Protein AF-A0A943HSD5-F1 (afdb_monomer_lite)

Structure (mmCIF, N/CA/C/O backbone):
data_AF-A0A943HSD5-F1
#
_entry.id   AF-A0A943HSD5-F1
#
loop_
_atom_site.group_PDB
_atom_site.id
_atom_site.type_symbol
_atom_site.label_atom_id
_atom_site.label_alt_id
_atom_site.label_comp_id
_atom_site.label_asym_id
_atom_site.label_entity_id
_atom_site.label_seq_id
_atom_site.pdbx_PDB_ins_code
_atom_site.Cartn_x
_atom_site.Cartn_y
_atom_site.Cartn_z
_atom_site.occupancy
_atom_site.B_iso_or_equiv
_atom_site.auth_seq_id
_atom_site.auth_comp_id
_atom_site.auth_asym_id
_atom_site.auth_atom_id
_atom_site.pdbx_PDB_model_num
ATOM 1 N N . MET A 1 1 ? 20.251 8.301 -30.207 1.00 62.56 1 MET A N 1
ATOM 2 C CA . MET A 1 1 ? 19.387 7.889 -29.080 1.00 62.56 1 MET A CA 1
ATOM 3 C C . MET A 1 1 ? 19.502 8.961 -28.013 1.00 62.56 1 MET A C 1
ATOM 5 O O . MET A 1 1 ? 20.612 9.186 -27.548 1.00 62.56 1 MET A O 1
ATOM 9 N N . ASP A 1 2 ? 18.419 9.662 -27.684 1.00 79.81 2 ASP A N 1
ATOM 10 C CA . ASP A 1 2 ? 18.433 10.642 -26.591 1.00 79.81 2 ASP A CA 1
ATOM 11 C C . ASP A 1 2 ? 18.435 9.899 -25.245 1.00 79.81 2 ASP A C 1
ATOM 13 O O . ASP A 1 2 ? 17.416 9.391 -24.773 1.00 79.81 2 ASP A O 1
ATOM 17 N N . THR A 1 3 ? 19.621 9.767 -24.654 1.00 87.75 3 THR A N 1
ATOM 18 C CA . THR A 1 3 ? 19.833 9.035 -23.401 1.00 87.75 3 THR A CA 1
ATOM 19 C C . THR A 1 3 ? 19.270 9.775 -22.189 1.00 87.75 3 THR A C 1
ATOM 21 O O . THR A 1 3 ? 18.965 9.131 -21.184 1.00 87.75 3 THR A O 1
ATOM 24 N N . LYS A 1 4 ? 19.081 11.099 -22.274 1.00 91.00 4 LYS A N 1
ATOM 25 C CA . LYS A 1 4 ? 18.502 11.910 -21.196 1.00 91.00 4 LYS A CA 1
ATOM 26 C C . LYS A 1 4 ? 17.011 11.618 -21.052 1.00 91.00 4 LYS A C 1
ATOM 28 O O . LYS A 1 4 ? 16.552 11.338 -19.947 1.00 91.00 4 LYS A O 1
ATOM 33 N N . ALA A 1 5 ? 16.281 11.593 -22.167 1.00 91.81 5 ALA A N 1
ATOM 34 C CA . ALA A 1 5 ? 14.861 11.241 -22.183 1.00 91.81 5 ALA A CA 1
ATOM 35 C C . ALA A 1 5 ? 14.607 9.813 -21.664 1.00 91.81 5 ALA A C 1
ATOM 37 O O . ALA A 1 5 ? 13.659 9.576 -20.915 1.00 91.81 5 ALA A O 1
ATOM 38 N N . LEU A 1 6 ? 15.485 8.862 -22.007 1.00 93.00 6 LEU A N 1
ATOM 39 C CA . LEU A 1 6 ? 15.393 7.486 -21.514 1.00 93.00 6 LEU A CA 1
ATOM 40 C C . LEU A 1 6 ? 15.590 7.399 -19.993 1.00 93.00 6 LEU A C 1
ATOM 42 O O . LEU A 1 6 ? 14.804 6.741 -19.315 1.00 93.00 6 LEU A O 1
ATOM 46 N N . ARG A 1 7 ? 16.613 8.074 -19.453 1.00 92.94 7 ARG A N 1
ATOM 47 C CA . ARG A 1 7 ? 16.877 8.105 -18.005 1.00 92.94 7 ARG A CA 1
ATOM 48 C C . ARG A 1 7 ? 15.721 8.728 -17.231 1.00 92.94 7 ARG A C 1
ATOM 50 O O . ARG A 1 7 ? 15.307 8.155 -16.230 1.00 92.94 7 ARG A O 1
ATOM 57 N N . GLN A 1 8 ? 15.165 9.834 -17.732 1.00 94.56 8 GLN A N 1
ATOM 58 C CA . GLN A 1 8 ? 14.004 10.473 -17.113 1.00 94.56 8 GLN A CA 1
ATOM 59 C C . GLN A 1 8 ? 12.815 9.510 -17.051 1.00 94.56 8 GLN A C 1
ATOM 61 O O . GLN A 1 8 ? 12.238 9.308 -15.990 1.00 94.56 8 GLN A O 1
ATOM 66 N N . LYS A 1 9 ? 12.514 8.823 -18.159 1.00 93.75 9 LYS A N 1
ATOM 67 C CA . LYS A 1 9 ? 11.409 7.859 -18.213 1.00 93.75 9 LYS A CA 1
ATOM 68 C C . LYS A 1 9 ? 11.601 6.679 -17.254 1.00 93.75 9 LYS A C 1
ATOM 70 O O . LYS A 1 9 ? 10.633 6.222 -16.654 1.00 93.75 9 LYS A O 1
ATOM 75 N N . ILE A 1 10 ? 12.828 6.173 -17.109 1.00 93.94 10 ILE A N 1
ATOM 76 C CA . ILE A 1 10 ? 13.140 5.101 -16.149 1.00 93.94 10 ILE A CA 1
ATOM 77 C C . ILE A 1 10 ? 12.945 5.595 -14.713 1.00 93.94 10 ILE A C 1
ATOM 79 O O . ILE A 1 10 ? 12.337 4.886 -13.915 1.00 93.94 10 ILE A O 1
ATOM 83 N N . LEU A 1 11 ? 13.418 6.804 -14.397 1.00 95.31 11 LEU A N 1
ATOM 84 C CA . LEU A 1 11 ? 13.254 7.405 -13.075 1.00 95.31 11 LEU A CA 1
ATOM 85 C C . LEU A 1 11 ? 11.773 7.597 -12.726 1.00 95.31 11 LEU A C 1
ATOM 87 O O . LEU A 1 11 ? 11.348 7.203 -11.642 1.00 95.31 11 LEU A O 1
ATOM 91 N N . ASP A 1 12 ? 10.972 8.110 -13.660 1.00 94.69 12 ASP A N 1
ATOM 92 C CA . ASP A 1 12 ? 9.532 8.293 -13.464 1.00 94.69 12 ASP A CA 1
ATOM 93 C C . ASP A 1 12 ? 8.844 6.948 -13.168 1.00 94.69 12 ASP A C 1
ATOM 95 O O . ASP A 1 12 ? 8.067 6.819 -12.219 1.00 94.69 12 ASP A O 1
ATOM 99 N N . LEU A 1 13 ? 9.169 5.900 -13.934 1.00 94.50 13 LEU A N 1
ATOM 100 C CA . LEU A 1 13 ? 8.643 4.553 -13.696 1.00 94.50 13 LEU A CA 1
ATOM 101 C C . LEU A 1 13 ? 9.094 3.978 -12.346 1.00 94.50 13 LEU A C 1
ATOM 103 O O . LEU A 1 13 ? 8.299 3.304 -11.690 1.00 94.50 13 LEU A O 1
ATOM 107 N N . ALA A 1 14 ? 10.328 4.258 -11.918 1.00 93.06 14 ALA A N 1
ATOM 108 C CA . ALA A 1 14 ? 10.865 3.842 -10.623 1.00 93.06 14 ALA A CA 1
ATOM 109 C C . ALA A 1 14 ? 10.103 4.479 -9.458 1.00 93.06 14 ALA A C 1
ATOM 111 O O . ALA A 1 14 ? 9.685 3.771 -8.544 1.00 93.06 14 ALA A O 1
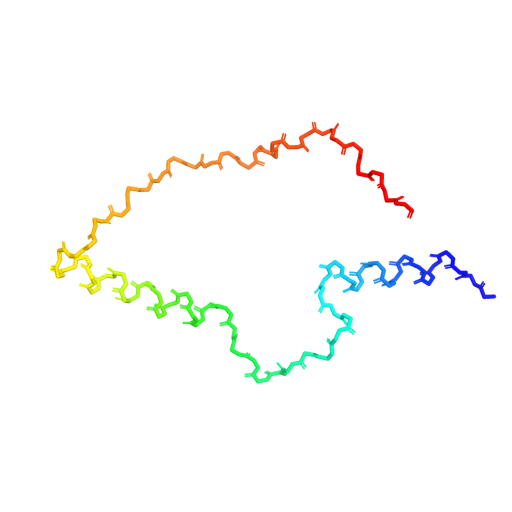ATOM 112 N N . ILE A 1 15 ? 9.862 5.792 -9.529 1.00 93.69 15 ILE A N 1
ATOM 113 C CA . ILE A 1 15 ? 9.108 6.544 -8.515 1.00 93.69 15 ILE A CA 1
ATOM 114 C C . ILE A 1 15 ? 7.677 6.006 -8.396 1.00 93.69 15 ILE A C 1
ATOM 116 O O . ILE A 1 15 ? 7.145 5.881 -7.295 1.00 93.69 15 ILE A O 1
ATOM 120 N N . HIS A 1 16 ? 7.061 5.631 -9.519 1.00 90.12 16 HIS A N 1
ATOM 121 C CA . HIS A 1 16 ? 5.733 5.018 -9.531 1.00 90.12 16 HIS A CA 1
ATOM 122 C C . HIS A 1 16 ? 5.714 3.523 -9.162 1.00 90.12 16 HIS A C 1
ATOM 124 O O . HIS A 1 16 ? 4.633 2.937 -9.139 1.00 90.12 16 HIS A O 1
ATOM 130 N N . GLY A 1 17 ? 6.867 2.888 -8.920 1.00 89.88 17 GLY A N 1
ATOM 131 C CA . GLY A 1 17 ? 6.957 1.453 -8.620 1.00 89.88 17 GLY A CA 1
ATOM 132 C C . GLY A 1 17 ? 6.654 0.532 -9.811 1.00 89.88 17 GLY A C 1
ATOM 133 O O . GLY A 1 17 ? 6.394 -0.650 -9.624 1.00 89.88 17 GLY A O 1
ATOM 134 N N . LYS A 1 18 ? 6.693 1.050 -11.045 1.00 91.94 18 LYS A N 1
ATOM 135 C CA . LYS A 1 18 ? 6.292 0.345 -12.282 1.00 91.94 18 LYS A CA 1
ATOM 136 C C . LYS A 1 18 ? 7.445 -0.357 -13.008 1.00 91.94 18 LYS A C 1
ATOM 138 O O . LYS A 1 18 ? 7.282 -0.775 -14.150 1.00 91.94 18 LYS A O 1
ATOM 143 N N . LEU A 1 19 ? 8.622 -0.458 -12.387 1.00 91.88 19 LEU A N 1
ATOM 144 C CA . LEU A 1 19 ? 9.775 -1.152 -12.981 1.00 91.88 19 LEU A CA 1
ATOM 145 C C . LEU A 1 19 ? 9.640 -2.679 -12.973 1.00 91.88 19 LEU A C 1
ATOM 147 O O . LEU A 1 19 ? 10.386 -3.361 -13.670 1.00 91.88 19 LEU A O 1
ATOM 151 N N . VAL A 1 20 ? 8.698 -3.209 -12.197 1.00 91.19 20 VAL A N 1
ATOM 152 C CA . VAL A 1 20 ? 8.412 -4.640 -12.076 1.00 91.19 20 VAL A CA 1
ATOM 153 C C . VAL A 1 20 ? 6.963 -4.881 -12.518 1.00 91.19 20 VAL A C 1
ATOM 155 O O . VAL A 1 20 ? 6.111 -4.028 -12.231 1.00 91.19 20 VAL A O 1
ATOM 158 N N . PRO A 1 21 ? 6.659 -5.996 -13.219 1.00 91.44 21 PRO A N 1
ATOM 159 C CA . PRO A 1 21 ? 5.288 -6.357 -13.565 1.00 91.44 21 PRO A CA 1
ATOM 160 C C . PRO A 1 21 ? 4.379 -6.331 -12.337 1.00 91.44 21 PRO A C 1
ATOM 162 O O . PRO A 1 21 ? 4.742 -6.846 -11.284 1.00 91.44 21 PRO A O 1
ATOM 165 N N . GLN A 1 22 ? 3.218 -5.705 -12.486 1.00 88.19 22 GLN A N 1
ATOM 166 C CA . GLN A 1 22 ? 2.187 -5.664 -11.454 1.00 88.19 22 GLN A CA 1
ATOM 167 C C . GLN A 1 22 ? 1.207 -6.810 -11.701 1.00 88.19 22 GLN A C 1
ATOM 169 O O . GLN A 1 22 ? 0.865 -7.059 -12.864 1.00 88.19 22 GLN A O 1
ATOM 174 N N . ASP A 1 23 ? 0.743 -7.483 -10.649 1.00 90.56 23 ASP A N 1
ATOM 175 C CA . ASP A 1 23 ? -0.325 -8.470 -10.785 1.00 90.56 23 ASP A CA 1
ATOM 176 C C . ASP A 1 23 ? -1.679 -7.739 -10.740 1.00 90.56 23 ASP A C 1
ATOM 178 O O . ASP A 1 23 ? -1.993 -7.078 -9.750 1.00 90.56 23 ASP A O 1
ATOM 182 N N . PRO A 1 24 ? -2.514 -7.806 -11.794 1.00 88.38 24 PRO A N 1
ATOM 183 C CA . PRO A 1 24 ? -3.844 -7.198 -11.767 1.00 88.38 24 PRO A CA 1
ATOM 184 C C . PRO A 1 24 ? -4.781 -7.825 -10.723 1.00 88.38 24 PRO A C 1
ATOM 186 O O . PRO A 1 24 ? -5.817 -7.235 -10.419 1.00 88.38 24 PRO A O 1
ATOM 189 N N . ASN A 1 25 ? -4.444 -9.006 -10.199 1.00 92.31 25 ASN A N 1
ATOM 190 C CA . ASN A 1 25 ? -5.176 -9.670 -9.125 1.00 92.31 25 ASN A CA 1
ATOM 191 C C . ASN A 1 25 ? -4.679 -9.268 -7.729 1.00 92.31 25 ASN A C 1
ATOM 193 O O . ASN A 1 25 ? -5.246 -9.742 -6.741 1.00 92.31 25 ASN A O 1
ATOM 197 N N . ASP A 1 26 ? -3.646 -8.420 -7.629 1.00 90.75 26 ASP A N 1
ATOM 198 C CA . ASP A 1 26 ? -3.186 -7.908 -6.343 1.00 90.75 26 ASP A CA 1
ATOM 199 C C . ASP A 1 26 ? -4.324 -7.178 -5.629 1.00 90.75 26 ASP A C 1
ATOM 201 O O . ASP A 1 26 ? -5.048 -6.346 -6.185 1.00 90.75 26 ASP A O 1
ATOM 205 N N . GLU A 1 27 ? -4.479 -7.497 -4.350 1.00 90.06 27 GLU A N 1
ATOM 206 C CA . GLU A 1 27 ? -5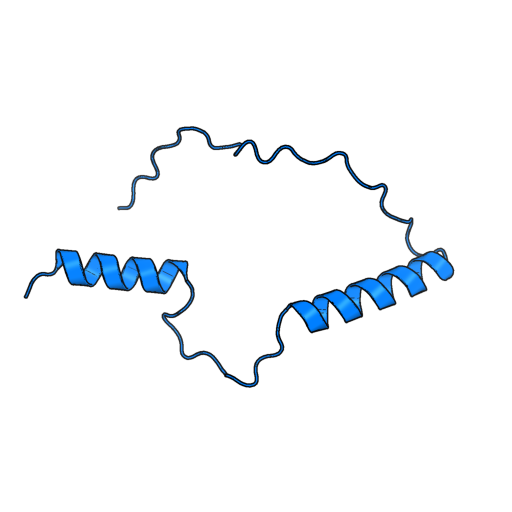.503 -6.889 -3.523 1.00 90.06 27 GLU A CA 1
ATOM 207 C C . GLU A 1 27 ? -5.240 -5.379 -3.377 1.00 90.06 27 GLU A C 1
ATOM 209 O O . GLU A 1 27 ? -4.148 -4.974 -2.959 1.00 90.06 27 GLU A O 1
ATOM 214 N N . PRO A 1 28 ? -6.233 -4.510 -3.640 1.00 92.56 28 PRO A N 1
ATOM 215 C CA . PRO A 1 28 ? -6.055 -3.088 -3.411 1.00 92.56 28 PRO A CA 1
ATOM 216 C C . PRO A 1 28 ? -5.869 -2.821 -1.916 1.00 92.56 28 PRO A C 1
ATOM 218 O O . PRO A 1 28 ? -6.565 -3.378 -1.063 1.00 92.56 28 PRO A O 1
ATOM 221 N N . ALA A 1 29 ? -4.981 -1.881 -1.588 1.00 90.75 29 ALA A N 1
ATOM 222 C CA . ALA A 1 29 ? -4.673 -1.526 -0.201 1.00 90.75 29 ALA A CA 1
ATOM 223 C C . ALA A 1 29 ? -5.920 -1.158 0.632 1.00 90.75 29 ALA A C 1
ATOM 225 O O . ALA A 1 29 ? -5.916 -1.317 1.853 1.00 90.75 29 ALA A O 1
ATOM 226 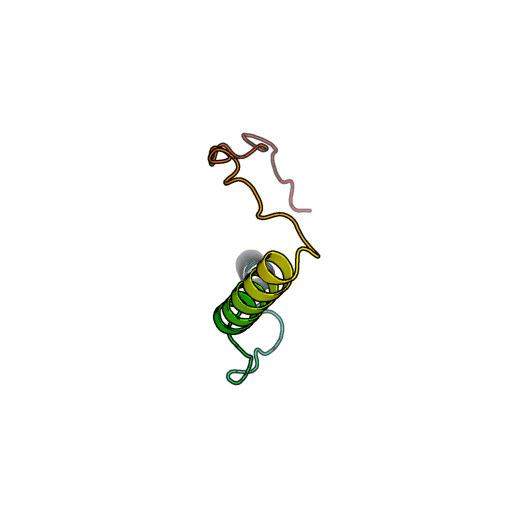N N . SER A 1 30 ? -7.003 -0.698 -0.007 1.00 93.25 30 SER A N 1
ATOM 227 C CA . SER A 1 30 ? -8.286 -0.405 0.640 1.00 93.25 30 SER A CA 1
ATOM 228 C C . SER A 1 30 ? -8.857 -1.596 1.409 1.00 93.25 30 SER A C 1
ATOM 230 O O . SER A 1 30 ? -9.310 -1.416 2.538 1.00 93.25 30 SER A O 1
ATOM 232 N N . VAL A 1 31 ? -8.785 -2.806 0.853 1.00 94.56 31 VAL A N 1
ATOM 233 C CA . VAL A 1 31 ? -9.381 -4.002 1.467 1.00 94.56 31 VAL A CA 1
ATOM 234 C C . VAL A 1 31 ? -8.572 -4.432 2.697 1.00 94.56 31 VAL A C 1
ATOM 236 O O . VAL A 1 31 ? -9.137 -4.758 3.746 1.00 94.56 31 VAL A O 1
ATOM 239 N N . LEU A 1 32 ? -7.240 -4.321 2.655 1.00 93.69 32 LEU A N 1
ATOM 240 C CA . LEU A 1 32 ? -6.402 -4.488 3.846 1.00 93.69 32 LEU A CA 1
ATOM 241 C C . LEU A 1 32 ? -6.719 -3.432 4.918 1.00 93.69 32 LEU A C 1
ATOM 243 O O . LEU A 1 32 ? -6.838 -3.760 6.101 1.00 93.69 32 LEU A O 1
ATOM 247 N N . LEU A 1 33 ? -6.894 -2.167 4.525 1.00 93.69 33 LEU A N 1
ATOM 248 C CA . LEU A 1 33 ? -7.237 -1.089 5.458 1.00 93.69 33 LEU A CA 1
ATOM 249 C C . LEU A 1 33 ? -8.595 -1.311 6.135 1.00 93.69 33 LEU A C 1
ATOM 251 O O . LEU A 1 33 ? -8.738 -1.001 7.319 1.00 93.69 33 LEU A O 1
ATOM 255 N N . GLU A 1 34 ? -9.582 -1.850 5.422 1.00 95.19 34 GLU A N 1
ATOM 256 C CA . GLU A 1 34 ? -10.881 -2.230 5.986 1.00 95.19 34 GLU A CA 1
ATOM 257 C C . GLU A 1 34 ? -10.745 -3.343 7.028 1.00 95.19 34 GLU A C 1
ATOM 259 O O . GLU A 1 34 ? -11.242 -3.193 8.148 1.00 95.19 34 GLU A O 1
ATOM 264 N N . ARG A 1 35 ? -9.985 -4.403 6.719 1.00 96.94 35 ARG A N 1
ATOM 265 C CA . ARG A 1 35 ? -9.694 -5.492 7.669 1.00 96.94 35 ARG A CA 1
ATOM 266 C C . ARG A 1 35 ? -8.994 -4.979 8.927 1.00 96.94 35 ARG A C 1
ATOM 268 O O . ARG A 1 35 ? -9.388 -5.324 10.040 1.00 96.94 35 ARG A O 1
ATOM 275 N N . ILE A 1 36 ? -8.012 -4.089 8.770 1.00 94.81 36 ILE A N 1
ATOM 276 C CA . ILE A 1 36 ? -7.317 -3.454 9.900 1.00 94.81 36 ILE A CA 1
ATOM 277 C 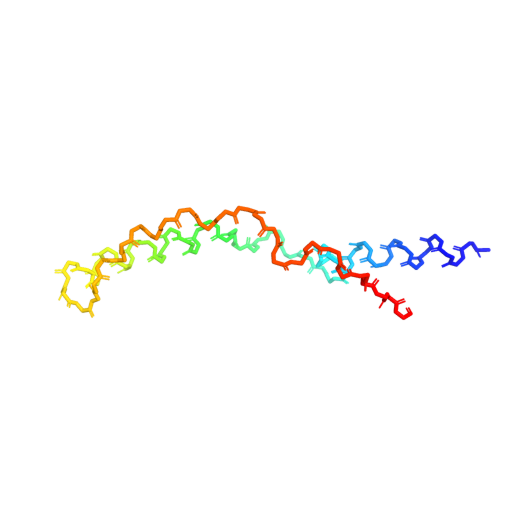C . ILE A 1 36 ? -8.281 -2.613 10.748 1.00 94.81 36 ILE A C 1
ATOM 279 O O . ILE A 1 36 ? -8.179 -2.630 11.976 1.00 94.81 36 ILE A O 1
ATOM 283 N N . LYS A 1 37 ? -9.202 -1.858 10.134 1.00 93.38 37 LYS A N 1
ATOM 284 C CA . LYS A 1 37 ? -10.197 -1.059 10.872 1.00 93.38 37 LYS A CA 1
ATOM 285 C C . LYS A 1 37 ? -11.127 -1.951 11.695 1.00 93.38 37 LYS A C 1
ATOM 287 O O . LYS A 1 37 ? -11.269 -1.703 12.890 1.00 93.38 37 LYS A O 1
ATOM 292 N N . ALA A 1 38 ? -11.683 -2.997 11.086 1.00 95.38 38 ALA A N 1
ATOM 293 C CA . ALA A 1 38 ? -12.570 -3.941 11.764 1.00 95.38 38 ALA A CA 1
ATOM 294 C C . ALA A 1 38 ? -11.865 -4.645 12.938 1.00 95.38 38 ALA A C 1
ATOM 296 O O . ALA A 1 38 ? -12.394 -4.704 14.050 1.00 95.38 38 ALA A O 1
ATOM 297 N N . GLU A 1 39 ? -10.630 -5.105 12.726 1.00 95.94 39 GLU A N 1
ATOM 298 C CA . GLU A 1 39 ? -9.836 -5.748 13.775 1.00 95.94 39 GLU A CA 1
ATOM 299 C C . GLU A 1 39 ? -9.513 -4.780 14.921 1.00 95.94 39 GLU A C 1
ATOM 301 O O . GLU A 1 39 ? -9.653 -5.122 16.097 1.00 95.94 39 GLU A O 1
ATOM 306 N N . LYS A 1 40 ? -9.151 -3.530 14.605 1.00 93.88 40 LYS A N 1
ATOM 307 C CA . LYS A 1 40 ? -8.944 -2.492 15.623 1.00 93.88 40 LYS A CA 1
ATOM 308 C C . LYS A 1 40 ? -10.205 -2.251 16.446 1.00 93.88 40 LYS A C 1
ATOM 310 O O . LYS A 1 40 ? -10.110 -2.127 17.664 1.00 93.88 40 LYS A O 1
ATOM 315 N N . GLU A 1 41 ? -11.377 -2.182 15.823 1.00 93.94 41 GLU A N 1
ATOM 316 C CA . GLU A 1 41 ? -12.643 -2.006 16.542 1.00 93.94 41 GLU A CA 1
ATOM 317 C C . GLU A 1 41 ? -12.934 -3.167 17.494 1.00 93.94 41 GLU A C 1
ATOM 319 O O . GLU A 1 41 ? -13.317 -2.929 18.645 1.00 93.94 41 GLU A O 1
ATOM 324 N N . ARG A 1 42 ? -12.670 -4.405 17.060 1.00 96.31 42 ARG A N 1
ATOM 325 C CA . ARG A 1 42 ? -12.768 -5.596 17.910 1.00 96.31 42 ARG A CA 1
ATOM 326 C C . ARG A 1 42 ? -11.839 -5.502 19.119 1.00 96.31 42 ARG A C 1
ATOM 328 O O . ARG A 1 42 ? -12.299 -5.629 20.251 1.00 96.31 42 ARG A O 1
ATOM 335 N N . LEU A 1 43 ? -10.559 -5.199 18.905 1.00 95.56 43 LEU A N 1
ATOM 336 C CA . LEU A 1 43 ? -9.573 -5.084 19.986 1.00 95.56 43 LEU A CA 1
ATOM 337 C C . LEU A 1 43 ? -9.874 -3.925 20.951 1.00 95.56 43 LEU A C 1
ATOM 339 O O . LEU A 1 43 ? -9.578 -4.031 22.143 1.00 95.56 43 LEU A O 1
ATOM 343 N N . ILE A 1 44 ? -10.470 -2.830 20.462 1.00 94.31 44 ILE A N 1
ATOM 344 C CA . ILE A 1 44 ? -10.958 -1.732 21.312 1.00 94.31 44 ILE A CA 1
ATOM 345 C C . ILE A 1 44 ? -12.111 -2.223 22.189 1.00 94.31 44 ILE A C 1
ATOM 347 O O . ILE A 1 44 ? -12.131 -1.930 23.384 1.00 94.31 44 ILE A O 1
ATOM 351 N N . LYS A 1 45 ? -13.060 -2.975 21.619 1.00 93.50 45 LYS A N 1
ATOM 352 C CA . LYS A 1 45 ? -14.193 -3.548 22.362 1.00 93.50 45 LYS A CA 1
ATOM 353 C C . LYS A 1 45 ? -13.731 -4.554 23.420 1.00 93.50 45 LYS A C 1
ATOM 355 O O . LYS A 1 45 ? -14.292 -4.587 24.508 1.00 93.50 45 LYS A O 1
ATOM 360 N N . GLU A 1 46 ? -12.691 -5.327 23.119 1.00 96.38 46 GLU A N 1
ATOM 361 C CA . GLU A 1 46 ? -12.044 -6.256 24.055 1.00 96.38 46 GLU A CA 1
ATOM 362 C C . GLU A 1 46 ? -11.154 -5.556 25.100 1.00 96.38 46 GLU A C 1
ATOM 364 O O . GLU A 1 46 ? -10.622 -6.212 25.991 1.00 96.38 46 GLU A O 1
ATOM 369 N N . GLY A 1 47 ? -10.948 -4.238 24.996 1.00 92.12 47 GLY A N 1
ATOM 370 C CA . GLY A 1 47 ? -10.112 -3.469 25.921 1.00 92.12 47 GLY A CA 1
ATOM 371 C C . GLY A 1 47 ? -8.603 -3.701 25.771 1.00 92.12 47 GLY A C 1
ATOM 372 O O . GLY A 1 47 ? -7.826 -3.166 26.560 1.00 92.12 47 GLY A O 1
ATOM 373 N N . LYS A 1 48 ? -8.169 -4.453 24.751 1.00 94.69 48 LYS A N 1
ATOM 374 C CA . LYS A 1 48 ? -6.753 -4.767 24.491 1.00 94.69 48 LYS A CA 1
ATOM 375 C C . LYS A 1 48 ? -5.974 -3.570 23.952 1.00 94.69 48 LYS A C 1
ATOM 377 O O . LYS A 1 48 ? -4.774 -3.462 24.188 1.00 94.69 48 LYS A O 1
ATOM 382 N N . ILE A 1 49 ? -6.646 -2.670 23.232 1.00 92.25 49 ILE A N 1
ATOM 383 C CA . ILE A 1 49 ? -6.047 -1.436 22.711 1.00 92.25 49 ILE A CA 1
ATOM 384 C C . ILE A 1 49 ? -6.927 -0.227 23.033 1.00 92.25 49 ILE A C 1
ATOM 386 O O . ILE A 1 49 ? -8.156 -0.300 23.022 1.00 92.25 49 ILE A O 1
ATOM 390 N N . LYS A 1 50 ? -6.300 0.926 23.286 1.00 88.25 50 LYS A N 1
ATOM 391 C CA . LYS A 1 50 ? -7.023 2.194 23.452 1.00 88.25 50 LYS A CA 1
ATOM 392 C C . LYS A 1 50 ? -7.400 2.757 22.087 1.00 88.25 50 LYS A C 1
ATOM 394 O O . LYS A 1 50 ? -6.597 2.740 21.154 1.00 88.25 50 LYS A O 1
ATOM 399 N N . ARG A 1 51 ? -8.603 3.326 21.983 1.00 87.50 51 ARG A N 1
ATOM 400 C CA . ARG A 1 51 ? -9.012 4.078 20.793 1.00 87.50 51 ARG A CA 1
ATOM 401 C C . ARG A 1 51 ? -8.042 5.242 20.587 1.00 87.50 51 ARG A C 1
ATOM 403 O O . ARG A 1 51 ? -7.879 6.076 21.479 1.00 87.50 51 ARG A O 1
ATOM 410 N N . SER A 1 52 ? -7.403 5.295 19.421 1.00 79.31 52 SER A N 1
ATOM 411 C CA . SER A 1 52 ? -6.535 6.414 19.064 1.00 79.31 52 SER A CA 1
ATOM 412 C C . SER A 1 52 ? -7.347 7.708 19.102 1.00 79.31 52 SER A C 1
ATOM 414 O O . SER A 1 52 ? -8.403 7.799 18.470 1.00 79.31 52 SER A O 1
ATOM 416 N N . LYS A 1 53 ? -6.863 8.718 19.834 1.00 76.75 53 LYS A N 1
ATOM 417 C CA . LYS A 1 53 ? -7.396 10.079 19.709 1.00 76.75 53 LYS A CA 1
ATOM 418 C C . LYS A 1 53 ? -7.149 10.530 18.270 1.00 76.75 53 LYS A C 1
ATOM 420 O O . LYS A 1 53 ? -6.077 10.255 17.736 1.00 76.75 53 LYS A O 1
ATOM 425 N N . LYS A 1 54 ? -8.122 11.199 17.642 1.00 67.50 54 LYS A N 1
ATOM 426 C CA . LYS A 1 54 ? -7.872 11.899 16.376 1.00 67.50 54 LYS A CA 1
ATOM 427 C C . LYS A 1 54 ? -6.766 12.911 16.670 1.00 67.50 54 LYS A C 1
ATOM 429 O O . LYS A 1 54 ? -7.022 13.894 17.362 1.00 67.50 54 LYS A O 1
ATOM 434 N N . SER A 1 55 ? -5.534 12.623 16.258 1.00 60.69 55 SER A N 1
ATOM 435 C CA . SER A 1 55 ? -4.465 13.610 16.316 1.00 60.69 55 SER A CA 1
ATOM 436 C C . SER A 1 55 ? -4.920 14.804 15.485 1.00 60.69 55 SER A C 1
ATOM 438 O O . SER A 1 55 ? -5.556 14.626 14.440 1.00 60.69 55 SER A O 1
ATOM 440 N N . ALA A 1 56 ? -4.663 16.013 15.988 1.00 61.50 56 ALA A N 1
ATOM 441 C CA . ALA A 1 56 ? -4.885 17.233 15.226 1.00 61.50 56 ALA A CA 1
ATOM 442 C C . ALA A 1 56 ? -4.278 17.052 13.831 1.00 61.50 56 ALA A C 1
ATOM 444 O O . ALA A 1 56 ? -3.244 16.389 13.708 1.00 61.50 56 ALA A O 1
ATOM 445 N N . LYS A 1 57 ? -4.955 17.575 12.800 1.00 58.25 57 LYS A N 1
ATOM 446 C CA . LYS A 1 57 ? -4.479 17.526 11.416 1.00 58.25 57 LYS A CA 1
ATOM 447 C C . LYS A 1 57 ? -2.997 17.891 11.431 1.00 58.25 57 LYS A C 1
ATOM 449 O O . LYS A 1 57 ? -2.664 19.022 11.774 1.00 58.25 57 LYS A O 1
ATOM 454 N N . THR A 1 58 ? -2.120 16.933 11.142 1.00 59.25 58 THR A N 1
ATOM 455 C CA . THR A 1 58 ? -0.743 17.269 10.805 1.00 59.25 58 THR A CA 1
ATOM 456 C C . THR A 1 58 ? -0.895 18.170 9.597 1.00 59.25 58 THR A C 1
ATOM 458 O O . THR A 1 58 ? -1.466 17.739 8.597 1.00 59.25 58 THR A O 1
ATOM 461 N N . SER A 1 59 ? -0.573 19.454 9.743 1.00 58.66 59 SER A N 1
ATOM 462 C CA . SER A 1 59 ? -0.635 20.378 8.621 1.00 58.66 59 SER A CA 1
ATOM 463 C C . SER A 1 59 ? 0.119 19.736 7.464 1.00 58.66 59 SER A C 1
ATOM 465 O O . SER A 1 59 ? 1.235 19.269 7.693 1.00 58.66 59 SER A O 1
ATOM 467 N N . ASP A 1 60 ? -0.438 19.758 6.255 1.00 60.69 60 ASP A N 1
ATOM 468 C CA . ASP A 1 60 ? 0.242 19.316 5.028 1.00 60.69 60 ASP A CA 1
ATOM 469 C C . ASP A 1 60 ? 1.495 20.156 4.706 1.00 60.69 60 ASP A C 1
ATOM 471 O O . ASP A 1 60 ? 2.029 20.071 3.607 1.00 60.69 60 ASP A O 1
ATOM 475 N N . THR A 1 61 ? 1.973 20.981 5.647 1.00 64.56 61 THR A N 1
ATOM 476 C CA . THR A 1 61 ? 3.257 21.667 5.591 1.00 64.56 61 THR A CA 1
ATOM 477 C C . THR A 1 61 ? 4.341 20.600 5.460 1.00 64.56 61 THR A C 1
ATOM 479 O O . THR A 1 61 ? 4.612 19.883 6.430 1.00 64.56 61 THR A O 1
ATOM 482 N N . PRO A 1 62 ? 4.964 20.455 4.279 1.00 61.78 62 PRO A N 1
ATOM 483 C CA . PRO A 1 62 ? 6.040 19.503 4.108 1.00 61.78 62 PRO A CA 1
ATOM 484 C C . PRO A 1 62 ? 7.157 19.931 5.053 1.00 61.78 62 PRO A C 1
ATOM 486 O O . PRO A 1 62 ? 7.616 21.070 4.988 1.00 61.78 62 PRO A O 1
ATOM 489 N N . HIS A 1 63 ? 7.619 19.026 5.919 1.00 62.91 63 HIS A N 1
ATOM 490 C CA . HIS A 1 63 ? 8.776 19.297 6.783 1.00 62.91 63 HIS A CA 1
ATOM 491 C C . HIS A 1 63 ? 10.035 19.645 5.955 1.00 62.91 63 HIS A C 1
ATOM 493 O O . HIS A 1 63 ? 10.981 20.248 6.456 1.00 62.91 63 HIS A O 1
ATOM 499 N N . TYR A 1 64 ? 9.994 19.315 4.665 1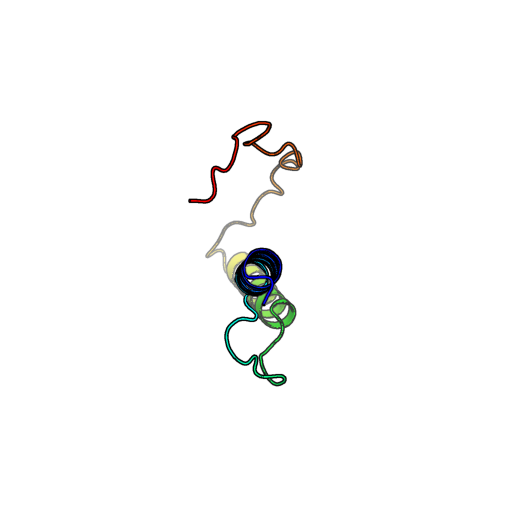.00 61.84 64 TYR A N 1
ATOM 500 C CA . TYR A 1 64 ? 10.989 19.575 3.643 1.00 61.84 64 TYR A CA 1
ATOM 501 C C . TYR A 1 64 ? 10.518 20.667 2.669 1.00 61.84 64 TYR A C 1
ATOM 503 O O . TYR A 1 64 ? 10.390 20.427 1.471 1.00 61.84 64 TYR A O 1
ATOM 511 N N . GLN A 1 65 ? 10.238 21.877 3.151 1.00 57.41 65 GLN A N 1
ATOM 512 C CA . GLN A 1 65 ? 10.275 23.039 2.262 1.00 57.41 65 GLN A CA 1
ATOM 513 C C . GLN A 1 65 ? 11.751 23.390 2.039 1.00 57.41 65 GLN A C 1
ATOM 515 O O . GLN A 1 65 ? 12.411 23.899 2.939 1.00 57.41 65 GLN A O 1
ATOM 520 N N . ASN A 1 66 ? 12.251 23.115 0.831 1.00 62.44 66 ASN A N 1
ATOM 521 C CA . ASN A 1 66 ? 13.548 23.575 0.307 1.00 62.44 66 ASN A CA 1
ATOM 522 C C . ASN A 1 66 ? 14.795 22.742 0.653 1.00 62.44 66 ASN A C 1
ATOM 524 O O . ASN A 1 66 ? 15.866 23.311 0.852 1.00 62.44 66 ASN A O 1
ATOM 528 N N . VAL A 1 67 ? 14.714 21.408 0.654 1.00 62.97 67 VAL A N 1
ATOM 529 C CA . VAL A 1 67 ? 15.930 20.605 0.422 1.00 62.97 67 VAL A CA 1
ATOM 530 C C . VAL A 1 67 ? 16.050 20.331 -1.080 1.00 62.97 67 VAL A C 1
ATOM 532 O O . VAL A 1 67 ? 15.152 19.701 -1.643 1.00 62.97 67 VAL A O 1
ATOM 535 N N . PRO A 1 68 ? 17.100 20.818 -1.767 1.00 66.00 68 PRO A N 1
ATOM 536 C CA . PRO A 1 68 ? 17.393 20.376 -3.121 1.00 66.00 68 PRO A CA 1
ATOM 537 C C . PRO A 1 68 ? 17.665 18.873 -3.055 1.00 66.00 68 PRO A C 1
ATOM 539 O O . PRO A 1 68 ? 18.626 18.440 -2.423 1.00 66.00 68 PRO A O 1
ATOM 542 N N . PHE A 1 69 ? 16.788 18.063 -3.641 1.00 63.41 69 PHE A N 1
ATOM 543 C CA . PHE A 1 69 ? 17.082 16.650 -3.825 1.00 63.41 69 PHE A CA 1
ATOM 544 C C . PHE A 1 69 ? 18.066 16.552 -4.991 1.00 63.41 69 PHE A C 1
ATOM 546 O O . PHE A 1 69 ? 17.664 16.578 -6.155 1.00 63.41 69 PHE A O 1
ATOM 553 N N . GLU A 1 70 ? 19.363 16.536 -4.685 1.00 65.88 70 GLU A N 1
ATOM 554 C CA . GLU A 1 70 ? 20.390 16.238 -5.679 1.00 65.88 70 GLU A CA 1
ATOM 555 C C . GLU A 1 70 ? 20.265 14.762 -6.061 1.00 65.88 70 GLU A C 1
ATOM 557 O O . GLU A 1 70 ? 20.619 13.862 -5.301 1.00 65.88 70 GLU A O 1
ATOM 562 N N . VAL A 1 71 ? 19.689 14.521 -7.238 1.00 59.91 71 VAL A N 1
ATOM 563 C CA . VAL A 1 71 ? 19.733 13.217 -7.897 1.00 59.91 71 VAL A CA 1
ATOM 564 C C . VAL A 1 71 ? 21.157 13.049 -8.451 1.00 59.91 71 VAL A C 1
ATOM 566 O O . VAL A 1 71 ? 21.571 13.921 -9.219 1.00 59.91 71 VAL A O 1
ATOM 569 N N . PRO A 1 72 ? 21.910 11.997 -8.075 1.00 60.66 72 PRO A N 1
ATOM 570 C CA . PRO A 1 72 ? 23.214 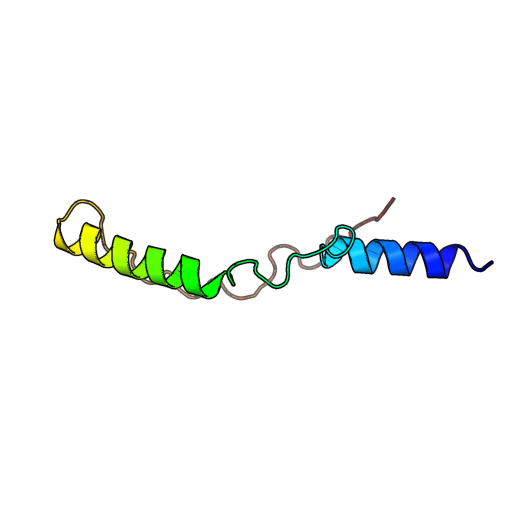11.698 -8.671 1.00 60.66 72 PRO A CA 1
ATOM 571 C C . PRO A 1 72 ? 23.160 11.463 -10.188 1.00 60.66 72 PRO A C 1
ATOM 573 O O . PRO A 1 72 ? 22.130 10.942 -10.683 1.00 60.66 72 PRO A O 1
#

Foldseek 3Di:
DPVVVVVVVVVVCVVVVNPDDDDPPDDPVVVVVVVVVVVVVVCVVVVVDPDDDPDDPPPPPPPDPDDPPDDD

Organism: Bacteroides thetaiotaomicron (NCBI:txid818)

Sequence (72 aa):
MDTKALRQKILDLAIHGKLVPQDPNDEPASVLLERIKAEKERLIKEGKIKRSKKSAKTSDTPHYQNVPFEVP

Radius of gyration: 20.48 Å; chains: 1; bounding box: 37×33×55 Å

Secondary structure (DSSP, 8-state):
--HHHHHHHHHHHHHTTTTSPPPTTSPPHHHHHHHHHHHHHHHHHTTSSPPPP------S--S-SS------

pLDDT: mean 83.61, std 13.94, range [57.41, 96.94]